Protein AF-A0A2M7H8R5-F1 (afdb_monomer_lite)

Sequence (178 aa):
MNQAKNLYQVYFAMVVFFAIVMLLEIKYGIPKACGEVEDAVGFSVLVAGLLGGFVSSLTRGIHDPTLELTAPAGVLFMQKVAHVLLGGVFSIVLYLMFAGHMVAGSLFPEFAQVPVNSFEEFLCSARPVETGDYAKALAWGFIAGYSQTLVPNFFDKLVENIEKPNVPAKKKAGKQKA

Secondary structure (DSSP, 8-state):
-HHHHHHHHHHHHHHHHHHHHHHHIIIIIHHHHTTT----HHHHHHHHHHHHHHHHHHHHHHH--HHHHHS-HHHHHHHHHHHHHHHHHHHHHHHHHHHTTSS-STTSPPB-----SSHHHHHHH--BSSHHHHHHHHHHHHHHHH-TTHHHHHHHHHHHHHHS--------------

Foldseek 3Di:
DVLVVLLVVLLVVVVVVLVVVVVCCVVPVVVQVVDPALRLLLVLLLSLQLVLLLVLLVVVCVVDVPCVVPDGSVVNSVVSVVSSNLSSVQLNVVLVCQLVVVDDDPLAFHWDDDDDDDPVRSSSRTDTDDPVSSVSSSVVSSVSSNDVVVSVVVVVVVVVVVPDPCPPPPDPDDDPDD

pLDDT: mean 79.98, std 14.77, range [43.53, 97.38]

Radius of gyration: 21.63 Å; chains: 1; bounding box: 51×71×48 Å

Structure (mmCIF, N/CA/C/O backbone):
data_AF-A0A2M7H8R5-F1
#
_entry.id   AF-A0A2M7H8R5-F1
#
loop_
_atom_site.group_PDB
_atom_site.id
_atom_site.type_symbol
_atom_site.label_atom_id
_atom_site.label_alt_id
_atom_site.label_comp_id
_atom_site.label_asym_id
_atom_site.label_entity_id
_atom_site.label_seq_id
_atom_site.pdbx_PDB_ins_code
_atom_site.Cartn_x
_atom_site.Cartn_y
_atom_site.Cartn_z
_atom_site.occupancy
_atom_site.B_iso_or_equiv
_atom_site.auth_seq_id
_atom_site.auth_comp_id
_atom_site.auth_asym_id
_atom_site.auth_atom_id
_atom_site.pdbx_PDB_model_num
ATOM 1 N N . MET A 1 1 ? 22.443 1.173 -26.355 1.00 55.31 1 MET A N 1
ATOM 2 C CA . MET A 1 1 ? 23.116 1.888 -25.242 1.00 55.31 1 MET A CA 1
ATOM 3 C C . MET A 1 1 ? 22.262 3.009 -24.632 1.00 55.31 1 MET A C 1
ATOM 5 O O . MET A 1 1 ? 22.219 3.099 -23.413 1.00 55.31 1 MET A O 1
ATOM 9 N N . ASN A 1 2 ? 21.535 3.816 -25.422 1.00 64.19 2 ASN A N 1
ATOM 10 C CA . ASN A 1 2 ? 20.701 4.911 -24.883 1.00 64.19 2 ASN A CA 1
ATOM 11 C C . ASN A 1 2 ? 19.448 4.438 -24.113 1.00 64.19 2 ASN A C 1
ATOM 13 O O . ASN A 1 2 ? 19.117 5.019 -23.088 1.00 64.19 2 ASN A O 1
ATOM 17 N N . GLN A 1 3 ? 18.798 3.349 -24.542 1.00 61.38 3 GLN A N 1
ATOM 18 C CA . GLN A 1 3 ? 17.604 2.807 -23.866 1.00 61.38 3 GLN A CA 1
ATOM 19 C C . GLN A 1 3 ? 17.904 2.312 -22.439 1.00 61.38 3 GLN A C 1
ATOM 21 O O . GLN A 1 3 ? 17.182 2.647 -21.507 1.00 61.38 3 GLN A O 1
ATOM 26 N N . ALA A 1 4 ? 19.027 1.607 -22.244 1.00 60.81 4 ALA A N 1
ATOM 27 C CA . ALA A 1 4 ? 19.449 1.133 -20.924 1.00 60.81 4 ALA A CA 1
ATOM 28 C C . ALA A 1 4 ? 19.723 2.292 -19.948 1.00 60.81 4 ALA A C 1
ATOM 30 O O . ALA A 1 4 ? 19.291 2.247 -18.802 1.00 60.81 4 ALA A O 1
ATOM 31 N N . LYS A 1 5 ? 20.381 3.369 -20.405 1.00 66.00 5 LYS A N 1
ATOM 32 C CA . LYS A 1 5 ? 20.624 4.563 -19.573 1.00 66.00 5 LYS A CA 1
ATOM 33 C C . LYS A 1 5 ? 19.321 5.225 -19.114 1.00 66.00 5 LYS A C 1
ATOM 35 O O . LYS A 1 5 ? 19.207 5.578 -17.944 1.00 66.00 5 LYS A O 1
ATOM 40 N N . ASN A 1 6 ? 18.339 5.337 -20.009 1.00 68.50 6 ASN A N 1
ATOM 41 C CA . ASN A 1 6 ? 17.033 5.914 -19.689 1.00 68.50 6 ASN A CA 1
ATOM 42 C C . ASN A 1 6 ? 16.271 5.058 -18.666 1.00 68.50 6 ASN A C 1
ATOM 44 O O . ASN A 1 6 ? 15.640 5.595 -17.761 1.00 68.50 6 ASN A O 1
ATOM 48 N N . LEU A 1 7 ? 16.384 3.730 -18.763 1.00 68.56 7 LEU A N 1
ATOM 49 C CA . LEU A 1 7 ? 15.772 2.809 -17.809 1.00 68.56 7 LEU A CA 1
ATOM 50 C C . LEU A 1 7 ? 16.365 2.951 -16.399 1.00 68.56 7 LEU A C 1
ATOM 52 O O . LEU A 1 7 ? 15.621 3.085 -15.428 1.00 68.56 7 LEU A O 1
ATOM 56 N N . TYR A 1 8 ? 17.695 2.997 -16.274 1.00 71.75 8 TYR A N 1
ATOM 57 C CA . TYR A 1 8 ? 18.345 3.223 -14.978 1.00 71.75 8 TYR A CA 1
ATOM 58 C C . TYR A 1 8 ? 17.987 4.583 -14.371 1.00 71.75 8 TYR A C 1
ATOM 60 O O . TYR A 1 8 ? 17.785 4.670 -13.162 1.00 71.75 8 TYR A O 1
ATOM 68 N N . GLN A 1 9 ? 17.864 5.633 -15.190 1.00 71.88 9 GLN A N 1
ATOM 69 C CA . GLN A 1 9 ? 17.424 6.945 -14.709 1.00 71.88 9 GLN A CA 1
ATOM 70 C C . GLN A 1 9 ? 15.997 6.919 -14.154 1.00 71.88 9 GLN A C 1
ATOM 72 O O . GLN A 1 9 ? 15.750 7.517 -13.110 1.00 71.88 9 GLN A O 1
ATOM 77 N N . VAL A 1 10 ? 15.076 6.201 -14.804 1.00 72.00 10 VAL A N 1
ATOM 78 C CA . VAL A 1 10 ? 13.704 6.017 -14.306 1.00 72.00 10 VAL A CA 1
ATOM 79 C C . VAL A 1 10 ? 13.706 5.299 -12.959 1.00 72.00 10 VAL A C 1
ATOM 81 O O . VAL A 1 10 ? 13.108 5.796 -12.007 1.00 72.00 10 VAL A O 1
ATOM 84 N N . TYR A 1 11 ? 14.407 4.165 -12.850 1.00 73.00 11 TYR A N 1
ATOM 85 C CA . TYR A 1 11 ? 14.488 3.427 -11.589 1.00 73.00 11 TYR A CA 1
ATOM 86 C C . TYR A 1 11 ? 15.102 4.272 -10.477 1.00 73.00 11 TYR A C 1
ATOM 88 O O . TYR A 1 11 ? 14.565 4.312 -9.375 1.00 73.00 11 TYR A O 1
ATOM 96 N N . PHE A 1 12 ? 16.180 4.996 -10.772 1.00 77.12 12 PHE A N 1
ATOM 97 C CA . PHE A 1 12 ? 16.806 5.897 -9.815 1.00 77.12 12 PHE A CA 1
ATOM 98 C C . PHE A 1 12 ? 15.837 6.989 -9.343 1.00 77.12 12 PHE A C 1
ATOM 100 O O . PHE A 1 12 ? 15.694 7.195 -8.141 1.00 77.12 12 PHE A O 1
ATOM 107 N N . ALA A 1 13 ? 15.112 7.637 -10.261 1.00 76.50 13 ALA A N 1
ATOM 108 C CA . ALA A 1 13 ? 14.121 8.653 -9.914 1.00 76.50 13 ALA A CA 1
ATOM 109 C C . ALA A 1 13 ? 12.979 8.085 -9.053 1.00 76.50 13 ALA A C 1
ATOM 111 O O . ALA A 1 13 ? 12.581 8.717 -8.077 1.00 76.50 13 ALA A O 1
ATOM 112 N N . MET A 1 14 ? 12.489 6.879 -9.362 1.00 73.88 14 MET A N 1
ATOM 113 C CA . MET A 1 14 ? 11.461 6.203 -8.562 1.00 73.88 14 MET A CA 1
ATOM 114 C C . MET A 1 14 ? 11.969 5.835 -7.164 1.00 73.88 14 MET A C 1
ATOM 116 O O . MET A 1 14 ? 11.269 6.077 -6.186 1.00 73.88 14 MET A O 1
ATOM 120 N N . VAL A 1 15 ? 13.189 5.298 -7.047 1.00 76.94 15 VAL A N 1
ATOM 121 C CA . VAL A 1 15 ? 13.812 4.987 -5.748 1.00 76.94 15 VAL A CA 1
ATOM 122 C C . VAL A 1 15 ? 13.959 6.251 -4.911 1.00 76.94 15 VAL A C 1
ATOM 124 O O . VAL A 1 15 ? 13.586 6.252 -3.743 1.00 76.94 15 VAL A O 1
ATOM 127 N N . VAL A 1 16 ? 14.462 7.336 -5.506 1.00 79.88 16 VAL A N 1
ATOM 128 C CA . VAL A 1 16 ? 14.606 8.626 -4.821 1.00 79.88 16 VAL A CA 1
ATOM 129 C C . VAL A 1 16 ? 13.242 9.160 -4.386 1.00 79.88 16 VAL A C 1
ATOM 131 O O . VAL A 1 16 ? 13.103 9.580 -3.242 1.00 79.88 16 VAL A O 1
ATOM 134 N N . PHE A 1 17 ? 12.220 9.090 -5.244 1.00 81.75 17 PHE A N 1
ATOM 135 C CA . PHE A 1 17 ? 10.854 9.485 -4.898 1.00 81.75 17 PHE A CA 1
ATOM 136 C C . PHE A 1 17 ? 10.319 8.696 -3.695 1.00 81.75 17 PHE A C 1
ATOM 138 O O . PHE A 1 17 ? 9.876 9.299 -2.720 1.00 81.75 17 PHE A O 1
ATOM 145 N N . PHE A 1 18 ? 10.418 7.364 -3.715 1.00 75.44 18 PHE A N 1
ATOM 146 C CA . PHE A 1 18 ? 9.956 6.526 -2.606 1.00 75.44 18 PHE A CA 1
ATOM 147 C C . PHE A 1 18 ? 10.761 6.733 -1.325 1.00 75.44 18 PHE A C 1
ATOM 149 O O . PHE A 1 18 ? 10.178 6.763 -0.245 1.00 75.44 18 PHE A O 1
ATOM 156 N N . ALA A 1 19 ? 12.076 6.931 -1.433 1.00 76.75 19 ALA A N 1
ATOM 157 C CA . ALA A 1 19 ? 12.920 7.268 -0.294 1.00 76.75 19 ALA A CA 1
ATOM 158 C C . ALA A 1 19 ? 12.515 8.617 0.316 1.00 76.75 19 ALA A C 1
ATOM 160 O O . ALA A 1 19 ? 12.415 8.723 1.533 1.00 76.75 19 ALA A O 1
ATOM 161 N N . ILE A 1 20 ? 12.217 9.630 -0.507 1.00 84.19 20 ILE A N 1
ATOM 162 C CA . ILE A 1 20 ? 11.721 10.928 -0.033 1.00 84.19 20 ILE A CA 1
ATOM 163 C C . ILE A 1 20 ? 10.370 10.760 0.662 1.00 84.19 20 ILE A C 1
ATOM 165 O O . ILE A 1 20 ? 10.222 11.233 1.782 1.00 84.19 20 ILE A O 1
ATOM 169 N N . VAL A 1 21 ? 9.406 10.067 0.049 1.00 79.06 21 VAL A N 1
ATOM 170 C CA . VAL A 1 21 ? 8.088 9.818 0.661 1.00 79.06 21 VAL A CA 1
ATOM 171 C C . VAL A 1 21 ? 8.240 9.095 2.003 1.00 79.06 21 VAL A C 1
ATOM 173 O O . VAL A 1 21 ? 7.655 9.522 2.991 1.00 79.06 21 VAL A O 1
ATOM 176 N N . MET A 1 22 ? 9.092 8.070 2.080 1.00 74.06 22 MET A N 1
ATOM 177 C CA . MET A 1 22 ? 9.366 7.345 3.324 1.00 74.06 22 MET A CA 1
ATOM 178 C C . MET A 1 22 ? 10.032 8.237 4.384 1.00 74.06 22 MET A C 1
ATOM 180 O O . MET A 1 22 ? 9.672 8.180 5.555 1.00 74.06 22 MET A O 1
ATOM 184 N N . LEU A 1 23 ? 10.978 9.097 3.994 1.00 77.12 23 LEU A N 1
ATOM 185 C CA . LEU A 1 23 ? 11.611 10.055 4.904 1.00 77.12 23 LEU A CA 1
ATOM 186 C C . LEU A 1 23 ? 10.624 11.119 5.401 1.00 77.12 23 LEU A C 1
ATOM 188 O O . LEU A 1 23 ? 10.709 11.535 6.557 1.00 77.12 23 LEU A O 1
ATOM 192 N N . LEU A 1 24 ? 9.688 11.556 4.554 1.00 77.75 24 LEU A N 1
ATOM 193 C CA . LEU A 1 24 ? 8.613 12.467 4.943 1.00 77.75 24 LEU A CA 1
ATOM 194 C C . LEU A 1 24 ? 7.665 11.795 5.941 1.00 77.75 24 LEU A C 1
ATOM 196 O O . LEU A 1 24 ? 7.365 12.401 6.965 1.00 77.75 24 LEU A O 1
ATOM 200 N N . GLU A 1 25 ? 7.286 10.539 5.716 1.00 69.94 25 GLU A N 1
ATOM 201 C CA . GLU A 1 25 ? 6.505 9.748 6.675 1.00 69.94 25 GLU A CA 1
ATOM 202 C C . GLU A 1 25 ? 7.226 9.601 8.021 1.00 69.94 25 GLU A C 1
ATOM 204 O O . GLU A 1 25 ? 6.644 9.830 9.079 1.00 69.94 25 GLU A O 1
ATOM 209 N N . ILE A 1 26 ? 8.527 9.304 8.009 1.00 70.19 26 ILE A N 1
ATOM 210 C CA . ILE A 1 26 ? 9.324 9.191 9.238 1.00 70.19 26 ILE A CA 1
ATOM 211 C C . ILE A 1 26 ? 9.391 10.532 9.980 1.00 70.19 26 ILE A C 1
ATOM 213 O O . ILE A 1 26 ? 9.284 10.568 11.203 1.00 70.19 26 ILE A O 1
ATOM 217 N N . LYS A 1 27 ? 9.571 11.643 9.258 1.00 70.94 27 LYS A N 1
ATOM 218 C CA . LYS A 1 27 ? 9.752 12.974 9.855 1.00 70.94 27 LYS A CA 1
ATOM 219 C C . LYS A 1 27 ? 8.443 13.619 10.307 1.00 70.94 27 LYS A C 1
ATOM 221 O O . LYS A 1 27 ? 8.454 14.369 11.277 1.00 70.94 27 LYS A O 1
ATOM 226 N N . TYR A 1 28 ? 7.345 13.389 9.594 1.00 68.56 28 TYR A N 1
ATOM 227 C CA . TYR A 1 28 ? 6.072 14.073 9.827 1.00 68.56 28 TYR A CA 1
ATOM 228 C C . TYR A 1 28 ? 4.972 13.151 10.359 1.00 68.56 28 TYR A C 1
ATOM 230 O O . TYR A 1 28 ? 4.078 13.656 11.031 1.00 68.56 28 TYR A O 1
ATOM 238 N N . GLY A 1 29 ? 5.039 11.842 10.105 1.00 59.91 29 GLY A N 1
ATOM 239 C CA . GLY A 1 29 ? 4.089 10.842 10.603 1.00 59.91 29 GLY A CA 1
ATOM 240 C C . GLY A 1 29 ? 4.451 10.312 11.993 1.00 59.91 29 GLY A C 1
ATOM 241 O O . GLY A 1 29 ? 3.633 10.367 12.903 1.00 59.91 29 GLY A O 1
ATOM 242 N N . ILE A 1 30 ? 5.702 9.887 12.216 1.00 54.56 30 ILE A N 1
ATOM 243 C CA . ILE A 1 30 ? 6.106 9.260 13.497 1.00 54.56 30 ILE A CA 1
ATOM 244 C C . ILE A 1 30 ? 6.035 10.222 14.702 1.00 54.56 30 ILE A C 1
ATOM 246 O O . ILE A 1 30 ? 5.528 9.817 15.747 1.00 54.56 30 ILE A O 1
ATOM 250 N N . PRO A 1 31 ? 6.469 11.497 14.615 1.00 51.03 31 PRO A N 1
ATOM 251 C CA . PRO A 1 31 ? 6.386 12.411 15.759 1.00 51.03 31 PRO A CA 1
ATOM 252 C C . PRO A 1 31 ? 4.951 12.810 16.127 1.00 51.03 31 PRO A C 1
ATOM 254 O O . PRO A 1 31 ? 4.725 13.316 17.222 1.00 51.03 31 PRO A O 1
ATOM 257 N N . LYS A 1 32 ? 3.989 12.594 15.221 1.00 50.50 32 LYS A N 1
ATOM 258 C CA . LYS A 1 32 ? 2.565 12.896 15.404 1.00 50.50 32 LYS A CA 1
ATOM 259 C C . LYS A 1 32 ? 1.804 11.758 16.107 1.00 50.50 32 LYS A C 1
ATOM 261 O O . LYS A 1 32 ? 0.943 12.048 16.939 1.00 50.50 32 LYS A O 1
ATOM 266 N N . ALA A 1 33 ? 2.224 10.510 15.888 1.00 46.69 33 ALA A N 1
ATOM 267 C CA . ALA A 1 33 ? 1.683 9.305 16.528 1.00 46.69 33 ALA A CA 1
ATOM 268 C C . ALA A 1 33 ? 1.913 9.237 18.055 1.00 46.69 33 ALA A C 1
ATOM 270 O O . ALA A 1 33 ? 1.186 8.560 18.777 1.00 46.69 33 ALA A O 1
ATOM 271 N N . CYS A 1 34 ? 2.921 9.947 18.579 1.00 48.69 34 CYS A N 1
ATOM 272 C CA . CYS A 1 34 ? 3.237 9.948 20.014 1.00 48.69 34 CYS A CA 1
ATOM 273 C C . CYS A 1 34 ? 2.538 11.052 20.831 1.00 48.69 34 CYS A C 1
ATOM 275 O O . CYS A 1 34 ? 2.816 11.150 22.025 1.00 48.69 34 CYS A O 1
ATOM 277 N N . GLY A 1 35 ? 1.680 11.891 20.231 1.00 43.53 35 GLY A N 1
ATOM 278 C CA . GLY A 1 35 ? 1.223 13.120 20.893 1.00 43.53 35 GLY A CA 1
ATOM 279 C C . GLY A 1 35 ? -0.255 13.474 20.784 1.00 43.53 35 GLY A C 1
ATOM 280 O O . GLY A 1 35 ? -0.857 13.750 21.811 1.00 43.53 35 GLY A O 1
ATOM 281 N N . GLU A 1 36 ? -0.848 13.527 19.588 1.00 44.16 36 GLU A N 1
ATOM 282 C CA . GLU A 1 36 ? -2.162 14.193 19.445 1.00 44.16 36 GLU A CA 1
ATOM 283 C C . GLU A 1 36 ? -2.883 13.921 18.113 1.00 44.16 36 GLU A C 1
ATOM 285 O O . GLU A 1 36 ? -3.868 14.585 17.802 1.00 44.16 36 GLU A O 1
ATOM 290 N N . VAL A 1 37 ? -2.401 12.988 17.287 1.00 49.47 37 VAL A N 1
ATOM 291 C CA . VAL A 1 37 ? -2.855 12.893 15.894 1.00 49.47 37 VAL A CA 1
ATOM 292 C C . VAL A 1 37 ? -3.654 11.623 15.651 1.00 49.47 37 VAL A C 1
ATOM 294 O O . VAL A 1 37 ? -3.217 10.518 15.956 1.00 49.47 37 VAL A O 1
ATOM 297 N N . GLU A 1 38 ? -4.845 11.823 15.090 1.00 53.94 38 GLU A N 1
ATOM 298 C CA . GLU A 1 38 ? -5.623 10.825 14.361 1.00 53.94 38 GLU A CA 1
ATOM 299 C C . GLU A 1 38 ? -4.744 10.269 13.232 1.00 53.94 38 GLU A C 1
ATOM 301 O O . GLU A 1 38 ? -4.670 10.824 12.134 1.00 53.94 38 GLU A O 1
ATOM 306 N N . ASP A 1 39 ? -3.964 9.232 13.535 1.00 56.22 39 ASP A N 1
ATOM 307 C CA . ASP A 1 39 ? -3.078 8.611 12.563 1.00 56.22 39 ASP A CA 1
ATOM 308 C C . ASP A 1 39 ? -3.916 8.031 11.423 1.00 56.22 39 ASP A C 1
ATOM 310 O O . ASP A 1 39 ? -4.672 7.074 11.603 1.00 56.22 39 ASP A O 1
ATOM 314 N N . ALA A 1 40 ? -3.742 8.574 10.218 1.00 69.12 40 ALA A N 1
ATOM 315 C CA . ALA A 1 40 ? -4.290 7.990 9.005 1.00 69.12 40 ALA A CA 1
ATOM 316 C C . ALA A 1 40 ? -3.495 6.720 8.660 1.00 69.12 40 ALA A C 1
ATOM 318 O O . ALA A 1 40 ? -2.697 6.706 7.724 1.00 69.12 40 ALA A O 1
ATOM 319 N N . VAL A 1 41 ? -3.707 5.634 9.412 1.00 84.06 41 VAL A N 1
ATOM 320 C CA . VAL A 1 41 ? -3.092 4.311 9.186 1.00 84.06 41 VAL A CA 1
ATOM 321 C C . VAL A 1 41 ? -3.269 3.869 7.735 1.00 84.06 41 VAL A C 1
ATOM 323 O O . VAL A 1 41 ? -2.360 3.290 7.140 1.00 84.06 41 VAL A O 1
ATOM 326 N N . GLY A 1 42 ? -4.405 4.223 7.128 1.00 85.69 42 GLY A N 1
ATOM 327 C CA . GLY A 1 42 ? -4.658 4.025 5.704 1.00 85.69 42 GLY A CA 1
ATOM 328 C C . GLY A 1 42 ? -3.579 4.627 4.793 1.00 85.69 42 GLY A C 1
ATOM 329 O O . GLY A 1 42 ? -3.214 3.999 3.803 1.00 85.69 42 GLY A O 1
ATOM 330 N N . PHE A 1 43 ? -3.002 5.786 5.131 1.00 85.69 43 PHE A N 1
ATOM 331 C CA . PHE A 1 43 ? -1.905 6.383 4.364 1.00 85.69 43 PHE A CA 1
ATOM 332 C C . PHE A 1 43 ? -0.618 5.562 4.471 1.00 85.69 43 PHE A C 1
ATOM 334 O O . PHE A 1 43 ? 0.008 5.252 3.458 1.00 85.69 43 PHE A O 1
ATOM 341 N N . SER A 1 44 ? -0.244 5.126 5.672 1.00 87.12 44 SER A N 1
ATOM 342 C CA . SER A 1 44 ? 0.938 4.276 5.839 1.00 87.12 44 SER A CA 1
ATOM 343 C C . SER A 1 44 ? 0.762 2.921 5.134 1.00 87.12 44 SER A C 1
ATOM 345 O O . SER A 1 44 ? 1.698 2.412 4.516 1.00 87.12 44 SER A O 1
ATOM 347 N N . VAL A 1 45 ? -0.455 2.364 5.135 1.00 93.06 45 VAL A N 1
ATOM 348 C CA . VAL A 1 45 ? -0.801 1.148 4.379 1.00 93.06 45 VAL A CA 1
ATOM 349 C C . VAL A 1 45 ? -0.776 1.385 2.862 1.00 93.06 45 VAL A C 1
ATOM 351 O O . VAL A 1 45 ? -0.313 0.520 2.109 1.00 93.06 45 VAL A O 1
ATOM 354 N N . LEU A 1 46 ? -1.200 2.561 2.387 1.00 91.94 46 LEU A N 1
ATOM 355 C CA . LEU A 1 46 ? -1.045 2.975 0.989 1.00 91.94 46 LEU A CA 1
ATOM 356 C C . LEU A 1 46 ? 0.432 2.988 0.590 1.00 91.94 46 LEU A C 1
ATOM 358 O O . LEU A 1 46 ? 0.804 2.353 -0.397 1.00 91.94 46 LEU A O 1
ATOM 362 N N . VAL A 1 47 ? 1.282 3.660 1.370 1.00 90.56 47 VAL A N 1
ATOM 363 C CA . VAL A 1 47 ? 2.728 3.739 1.114 1.00 90.56 47 VAL A CA 1
ATOM 364 C C . VAL A 1 47 ? 3.363 2.347 1.118 1.00 90.56 47 VAL A C 1
ATOM 366 O O . VAL A 1 47 ? 4.134 2.028 0.210 1.00 90.56 47 VAL A O 1
ATOM 369 N N . ALA A 1 48 ? 2.993 1.485 2.072 1.00 94.38 48 ALA A N 1
ATOM 370 C CA . ALA A 1 48 ? 3.446 0.096 2.109 1.00 94.38 48 ALA A CA 1
ATOM 371 C C . ALA A 1 48 ? 3.054 -0.672 0.832 1.00 94.38 48 ALA A C 1
ATOM 373 O O . ALA A 1 48 ? 3.882 -1.387 0.265 1.00 94.38 48 ALA A O 1
ATOM 374 N N . GLY A 1 49 ? 1.831 -0.482 0.328 1.00 96.50 49 GLY A N 1
ATOM 375 C CA . GLY A 1 49 ? 1.363 -1.082 -0.927 1.00 96.50 49 GLY A CA 1
ATOM 376 C C . GLY A 1 49 ? 2.075 -0.565 -2.171 1.00 96.50 49 GLY A C 1
ATOM 377 O O . GLY A 1 49 ? 2.477 -1.358 -3.024 1.00 96.50 49 GLY A O 1
ATOM 378 N N . LEU A 1 50 ? 2.307 0.747 -2.266 1.00 94.25 50 LEU A N 1
ATOM 379 C CA . LEU A 1 50 ? 3.101 1.331 -3.351 1.00 94.25 50 LEU A CA 1
ATOM 380 C C . LEU A 1 50 ? 4.525 0.749 -3.360 1.00 94.25 50 LEU A C 1
ATOM 382 O O . LEU A 1 50 ? 5.040 0.389 -4.422 1.00 94.25 50 LEU A O 1
ATOM 386 N N . LEU A 1 51 ? 5.133 0.586 -2.179 1.00 94.00 51 LEU A N 1
ATOM 387 C CA . LEU A 1 51 ? 6.444 -0.045 -2.028 1.00 94.00 51 LEU A CA 1
ATOM 388 C C . LEU A 1 51 ? 6.416 -1.522 -2.448 1.00 94.00 51 LEU A C 1
ATOM 390 O O . LEU A 1 51 ? 7.307 -1.966 -3.170 1.00 94.00 51 LEU A O 1
ATOM 394 N N . GLY A 1 52 ? 5.384 -2.274 -2.065 1.00 95.56 52 GLY A N 1
ATOM 395 C CA . GLY A 1 52 ? 5.190 -3.655 -2.512 1.00 95.56 52 GLY A CA 1
ATOM 396 C C . GLY A 1 52 ? 5.094 -3.767 -4.034 1.00 95.56 52 GLY A C 1
ATOM 397 O O . GLY A 1 52 ? 5.788 -4.585 -4.643 1.00 95.56 52 GLY A O 1
ATOM 398 N N . GLY A 1 53 ? 4.302 -2.894 -4.665 1.00 94.19 53 GLY A N 1
ATOM 399 C CA . GLY A 1 53 ? 4.173 -2.823 -6.123 1.00 94.19 53 GLY A CA 1
ATOM 400 C C . GLY A 1 53 ? 5.489 -2.461 -6.811 1.00 94.19 53 GLY A C 1
ATOM 401 O O . GLY A 1 53 ? 5.835 -3.037 -7.845 1.00 94.19 53 GLY A O 1
ATOM 402 N N . PHE A 1 54 ? 6.273 -1.567 -6.205 1.00 92.00 54 PHE A N 1
ATOM 403 C CA . PHE A 1 54 ? 7.609 -1.219 -6.679 1.00 92.00 54 PHE A CA 1
ATOM 404 C C . PHE A 1 54 ? 8.576 -2.407 -6.605 1.00 92.00 54 PHE A C 1
ATOM 406 O O . PHE A 1 54 ? 9.224 -2.729 -7.602 1.00 92.00 54 PHE A O 1
ATOM 413 N N . VAL A 1 55 ? 8.624 -3.114 -5.474 1.00 92.69 55 VAL A N 1
ATOM 414 C CA . VAL A 1 55 ? 9.472 -4.304 -5.313 1.00 92.69 55 VAL A CA 1
ATOM 415 C C . VAL A 1 55 ? 9.058 -5.409 -6.290 1.00 92.69 55 VAL A C 1
ATOM 417 O O . VAL A 1 55 ? 9.920 -5.989 -6.940 1.00 92.69 55 VAL A O 1
ATOM 420 N N . SER A 1 56 ? 7.758 -5.656 -6.473 1.00 92.12 56 SER A N 1
ATOM 421 C CA . SER A 1 56 ? 7.242 -6.629 -7.454 1.00 92.12 56 SER A CA 1
ATOM 422 C C . SER A 1 56 ? 7.654 -6.284 -8.887 1.00 92.12 56 SER A C 1
ATOM 424 O O . SER A 1 56 ? 8.053 -7.136 -9.678 1.00 92.12 56 SER A O 1
ATOM 426 N N . SER A 1 57 ? 7.605 -4.998 -9.220 1.00 89.25 57 SER A N 1
ATOM 427 C CA . SER A 1 57 ? 8.006 -4.472 -10.520 1.00 89.25 57 SER A CA 1
ATOM 428 C C . SER A 1 57 ? 9.512 -4.630 -10.788 1.00 89.25 57 SER A C 1
ATOM 430 O O . SER A 1 57 ? 9.902 -4.978 -11.909 1.00 89.25 57 SER A O 1
ATOM 432 N N . LEU A 1 58 ? 10.350 -4.436 -9.761 1.00 86.50 58 LEU A N 1
ATOM 433 C CA . LEU A 1 58 ? 11.793 -4.688 -9.816 1.00 86.50 58 LEU A CA 1
ATOM 434 C C . LEU A 1 58 ? 12.107 -6.177 -9.977 1.00 86.50 58 LEU A C 1
ATOM 436 O O . LEU A 1 58 ? 12.877 -6.551 -10.861 1.00 86.50 58 LEU A O 1
ATOM 440 N N . THR A 1 59 ? 11.513 -7.039 -9.147 1.00 87.38 59 THR A N 1
ATOM 441 C CA . THR A 1 59 ? 11.809 -8.477 -9.177 1.00 87.38 59 THR A CA 1
ATOM 442 C C . THR A 1 59 ? 11.385 -9.107 -10.498 1.00 87.38 59 THR A C 1
ATOM 444 O O . THR A 1 59 ? 12.136 -9.920 -11.034 1.00 87.38 59 THR A O 1
ATOM 447 N N . ARG A 1 60 ? 10.250 -8.694 -11.079 1.00 82.31 60 ARG A N 1
ATOM 448 C CA . ARG A 1 60 ? 9.822 -9.133 -12.420 1.00 82.31 60 ARG A CA 1
ATOM 449 C C . ARG A 1 60 ? 10.820 -8.740 -13.508 1.00 82.31 60 ARG A C 1
ATOM 451 O O . ARG A 1 60 ? 11.143 -9.577 -14.341 1.00 82.31 60 ARG A O 1
ATOM 458 N N . GLY A 1 61 ? 11.344 -7.513 -13.463 1.00 77.31 61 GLY A N 1
ATOM 459 C CA . GLY A 1 61 ? 12.352 -7.046 -14.423 1.00 77.31 61 GLY A CA 1
ATOM 460 C C . GLY A 1 61 ? 13.666 -7.827 -14.357 1.00 77.31 61 GLY A C 1
ATOM 461 O O . GLY A 1 61 ? 14.287 -8.091 -15.381 1.00 77.31 61 GLY A O 1
ATOM 462 N N . ILE A 1 62 ? 14.058 -8.263 -13.155 1.00 77.56 62 ILE A N 1
ATOM 463 C CA . ILE A 1 62 ? 15.245 -9.106 -12.954 1.00 77.56 62 ILE A CA 1
ATOM 464 C C . ILE A 1 62 ? 15.026 -10.527 -13.500 1.00 77.56 62 ILE A C 1
ATOM 466 O O . ILE A 1 62 ? 15.948 -11.102 -14.075 1.00 77.56 62 ILE A O 1
ATOM 470 N N . HIS A 1 63 ? 13.834 -11.106 -13.311 1.00 78.38 63 HIS A N 1
ATOM 471 C CA . HIS A 1 63 ? 13.553 -12.492 -13.709 1.00 78.38 63 HIS A CA 1
ATOM 472 C C . HIS A 1 63 ? 13.259 -12.649 -15.205 1.00 78.38 63 HIS A C 1
ATOM 474 O O . HIS A 1 63 ? 13.618 -13.677 -15.775 1.00 78.38 63 HIS A O 1
ATOM 480 N N . ASP A 1 64 ? 12.635 -11.656 -15.841 1.00 74.69 64 ASP A N 1
ATOM 481 C CA . ASP A 1 64 ? 12.372 -11.660 -17.282 1.00 74.69 64 ASP A CA 1
ATOM 482 C C . ASP A 1 64 ? 12.813 -10.338 -17.939 1.00 74.69 64 ASP A C 1
ATOM 484 O O . ASP A 1 64 ? 12.008 -9.426 -18.153 1.00 74.69 64 ASP A O 1
ATOM 488 N N . PRO A 1 65 ? 14.108 -10.217 -18.286 1.00 71.50 65 PRO A N 1
ATOM 489 C CA . PRO A 1 65 ? 14.650 -9.004 -18.889 1.00 71.50 65 PRO A CA 1
ATOM 490 C C . PRO A 1 65 ? 14.292 -8.859 -20.378 1.00 71.50 65 PRO A C 1
ATOM 492 O O . PRO A 1 65 ? 14.584 -7.826 -20.985 1.00 71.50 65 PRO A O 1
ATOM 495 N N . THR A 1 66 ? 13.692 -9.879 -21.006 1.00 69.44 66 THR A N 1
ATOM 496 C CA . THR A 1 66 ? 13.499 -9.919 -22.467 1.00 69.44 66 THR A CA 1
ATOM 497 C C . THR A 1 66 ? 12.488 -8.876 -22.948 1.00 69.44 66 THR A C 1
ATOM 499 O O . THR A 1 66 ? 12.700 -8.211 -23.969 1.00 69.44 66 THR A O 1
ATOM 502 N N . LEU A 1 67 ? 11.430 -8.660 -22.162 1.00 65.06 67 LEU A N 1
ATOM 503 C CA . LEU A 1 67 ? 10.429 -7.625 -22.406 1.00 65.06 67 LEU A CA 1
ATOM 504 C C . LEU A 1 67 ? 11.005 -6.215 -22.181 1.00 65.06 67 LEU A C 1
ATOM 506 O O . LEU A 1 67 ? 10.670 -5.275 -22.901 1.00 65.06 67 LEU A O 1
ATOM 510 N N . GLU A 1 68 ? 11.913 -6.068 -21.210 1.00 67.44 68 GLU A N 1
ATOM 511 C CA . GLU A 1 68 ? 12.525 -4.777 -20.871 1.00 67.44 68 GLU A CA 1
ATOM 512 C C . GLU A 1 68 ? 13.518 -4.292 -21.933 1.00 67.44 68 GLU A C 1
ATOM 514 O O . GLU A 1 68 ? 13.703 -3.087 -22.105 1.00 67.44 68 GLU A O 1
ATOM 519 N N . LEU A 1 69 ? 14.141 -5.216 -22.672 1.00 67.19 69 LEU A N 1
ATOM 520 C CA . LEU A 1 69 ? 15.099 -4.887 -23.729 1.00 67.19 69 LEU A CA 1
ATOM 521 C C . LEU A 1 69 ? 14.445 -4.477 -25.054 1.00 67.19 69 LEU A C 1
ATOM 523 O O . LEU A 1 69 ? 15.097 -3.833 -25.878 1.00 67.19 69 LEU A O 1
ATOM 527 N N . THR A 1 70 ? 13.192 -4.876 -25.279 1.00 73.00 70 THR A N 1
ATOM 528 C CA . THR A 1 70 ? 12.503 -4.729 -26.571 1.00 73.00 70 THR A CA 1
ATOM 529 C C . THR A 1 70 ? 11.449 -3.623 -26.570 1.00 73.00 70 THR A C 1
ATOM 531 O O . THR A 1 70 ? 11.184 -3.034 -27.620 1.00 73.00 70 THR A O 1
ATOM 534 N N . ALA A 1 71 ? 10.877 -3.292 -25.410 1.00 76.12 71 ALA A N 1
ATOM 535 C CA . ALA A 1 71 ? 9.874 -2.241 -25.292 1.00 76.12 71 ALA A CA 1
ATOM 536 C C . ALA A 1 71 ? 10.484 -0.822 -25.379 1.00 76.12 71 ALA A C 1
ATOM 538 O O . ALA A 1 71 ? 11.559 -0.565 -24.831 1.00 76.12 71 ALA A O 1
ATOM 539 N N . PRO A 1 72 ? 9.791 0.154 -26.001 1.00 80.56 72 PRO A N 1
ATOM 540 C CA . PRO A 1 72 ? 10.185 1.559 -25.927 1.00 80.56 72 PRO A CA 1
ATOM 541 C C . PRO A 1 72 ? 10.192 2.068 -24.477 1.00 80.56 72 PRO A C 1
ATOM 543 O O . PRO A 1 72 ? 9.258 1.790 -23.722 1.00 80.56 72 PRO A O 1
ATOM 546 N N . ALA A 1 73 ? 11.177 2.898 -24.109 1.00 75.31 73 ALA A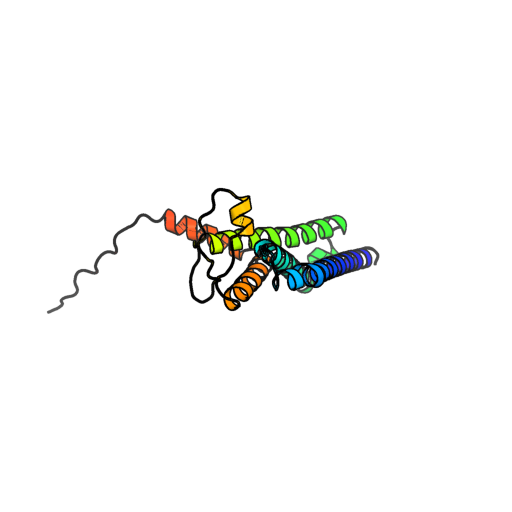 N 1
ATOM 547 C CA . ALA A 1 73 ? 11.322 3.425 -22.744 1.00 75.31 73 ALA A CA 1
ATOM 548 C C . ALA A 1 73 ? 10.039 4.050 -22.156 1.00 75.31 73 ALA A C 1
ATOM 550 O O . ALA A 1 73 ? 9.759 3.865 -20.975 1.00 75.31 73 ALA A O 1
ATOM 551 N N . GLY A 1 74 ? 9.238 4.757 -22.963 1.00 76.00 74 GLY A N 1
ATOM 552 C CA . GLY A 1 74 ? 7.979 5.359 -22.503 1.00 76.00 74 GLY A CA 1
ATOM 553 C C . GLY A 1 74 ? 6.901 4.333 -22.132 1.00 76.00 74 GLY A C 1
ATOM 554 O O . GLY A 1 74 ? 6.182 4.525 -21.154 1.00 76.00 74 GLY A O 1
ATOM 555 N N . VAL A 1 75 ? 6.819 3.219 -22.865 1.00 81.12 75 VAL A N 1
ATOM 556 C CA . VAL A 1 75 ? 5.877 2.124 -22.572 1.00 81.12 75 VAL A CA 1
ATOM 557 C C . VAL A 1 75 ? 6.293 1.412 -21.291 1.00 81.12 75 VAL A C 1
ATOM 559 O O . VAL A 1 75 ? 5.465 1.191 -20.409 1.00 81.12 75 VAL A O 1
ATOM 562 N N . LEU A 1 76 ? 7.592 1.130 -21.155 1.00 78.38 76 LEU A N 1
ATOM 563 C CA . LEU A 1 76 ? 8.146 0.513 -19.957 1.00 78.38 76 LEU A CA 1
ATOM 564 C C . LEU A 1 76 ? 7.916 1.405 -18.729 1.00 78.38 76 LEU A C 1
ATOM 566 O O . LEU A 1 76 ? 7.434 0.923 -17.711 1.00 78.38 76 LEU A O 1
ATOM 570 N N . PHE A 1 77 ? 8.150 2.716 -18.840 1.00 80.88 77 PHE A N 1
ATOM 571 C CA . PHE A 1 77 ? 7.851 3.676 -17.774 1.00 80.88 77 PHE A CA 1
ATOM 572 C C . PH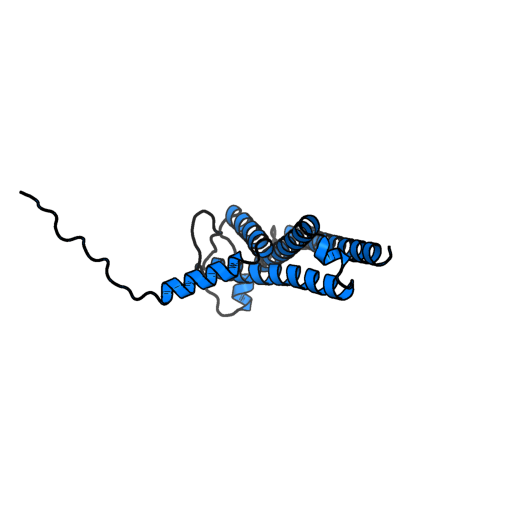E A 1 77 ? 6.386 3.599 -17.321 1.00 80.88 77 PHE A C 1
ATOM 574 O O . PHE A 1 77 ? 6.118 3.396 -16.136 1.00 80.88 77 PHE A O 1
ATOM 581 N N . MET A 1 78 ? 5.440 3.694 -18.260 1.00 80.56 78 MET A N 1
ATOM 582 C CA . MET A 1 78 ? 4.009 3.655 -17.940 1.00 80.56 78 MET A CA 1
ATOM 583 C C . MET A 1 78 ? 3.596 2.328 -17.302 1.00 80.56 78 MET A C 1
ATOM 585 O O . MET A 1 78 ? 2.846 2.324 -16.328 1.00 80.56 78 MET A O 1
ATOM 589 N N . GLN A 1 79 ? 4.127 1.202 -17.783 1.00 84.50 79 GLN A N 1
ATOM 590 C CA . GLN A 1 79 ? 3.857 -0.114 -17.203 1.00 84.50 79 GLN A CA 1
ATOM 591 C C . GLN A 1 79 ? 4.355 -0.223 -15.754 1.00 84.50 79 GLN A C 1
ATOM 593 O O . GLN A 1 79 ? 3.672 -0.807 -14.907 1.00 84.50 79 GLN A O 1
ATOM 598 N N . LYS A 1 80 ? 5.536 0.334 -15.459 1.00 86.06 80 LYS A N 1
ATOM 599 C CA . LYS A 1 80 ? 6.138 0.319 -14.118 1.00 86.06 80 LYS A CA 1
ATOM 600 C C . LYS A 1 80 ? 5.364 1.219 -13.158 1.00 86.06 80 LYS A C 1
ATOM 602 O O . LYS A 1 80 ? 5.051 0.787 -12.051 1.00 86.06 80 LYS A O 1
ATOM 607 N N . VAL A 1 81 ? 4.987 2.421 -13.597 1.00 87.12 81 VAL A N 1
ATOM 608 C CA . VAL A 1 81 ? 4.119 3.324 -12.825 1.00 87.12 81 VAL A CA 1
ATOM 609 C C . VAL A 1 81 ? 2.767 2.665 -12.551 1.00 87.12 81 VAL A C 1
ATOM 611 O O . VAL A 1 81 ? 2.327 2.641 -11.405 1.00 87.12 81 VAL A O 1
ATOM 614 N N . ALA A 1 82 ? 2.144 2.048 -13.558 1.00 88.25 82 ALA A N 1
ATOM 615 C CA . ALA A 1 82 ? 0.877 1.342 -13.388 1.00 88.25 82 ALA A CA 1
ATOM 616 C C . ALA A 1 82 ? 0.975 0.200 -12.362 1.00 88.25 82 ALA A C 1
ATOM 618 O O . ALA A 1 82 ? 0.089 0.064 -11.523 1.00 88.25 82 ALA A O 1
ATOM 619 N N . HIS A 1 83 ? 2.064 -0.582 -12.367 1.00 90.00 83 HIS A N 1
ATOM 620 C CA . HIS A 1 83 ? 2.279 -1.642 -11.372 1.00 90.00 83 HIS A CA 1
ATOM 621 C C . HIS A 1 83 ? 2.331 -1.111 -9.941 1.00 90.00 83 HIS A C 1
ATOM 623 O O . HIS A 1 83 ? 1.743 -1.703 -9.035 1.00 90.00 83 HIS A O 1
ATOM 629 N N . VAL A 1 84 ? 3.045 -0.006 -9.751 1.00 91.94 84 VAL A N 1
ATOM 630 C CA . VAL A 1 84 ? 3.203 0.646 -8.453 1.00 91.94 84 VAL A CA 1
ATOM 631 C C . VAL A 1 84 ? 1.867 1.195 -7.964 1.00 91.94 84 VAL A C 1
ATOM 633 O O . VAL A 1 84 ? 1.466 0.897 -6.843 1.00 91.94 84 VAL A O 1
ATOM 636 N N . LEU A 1 85 ? 1.145 1.925 -8.819 1.00 91.81 85 LEU A N 1
ATOM 637 C CA . LEU A 1 85 ? -0.163 2.488 -8.481 1.00 91.81 85 LEU A CA 1
ATOM 638 C C . LEU A 1 85 ? -1.191 1.399 -8.159 1.00 91.81 85 LEU A C 1
ATOM 640 O O . LEU A 1 85 ? -1.899 1.519 -7.163 1.00 91.81 85 LEU A O 1
ATOM 644 N N . LEU A 1 86 ? -1.228 0.312 -8.939 1.00 94.44 86 LEU A N 1
ATOM 645 C CA . LEU A 1 86 ? -2.078 -0.844 -8.637 1.00 94.44 86 LEU A CA 1
ATOM 646 C C . LEU A 1 86 ? -1.773 -1.427 -7.258 1.00 94.44 86 LEU A C 1
ATOM 648 O O . LEU A 1 86 ? -2.695 -1.810 -6.545 1.00 94.44 86 LEU A O 1
ATO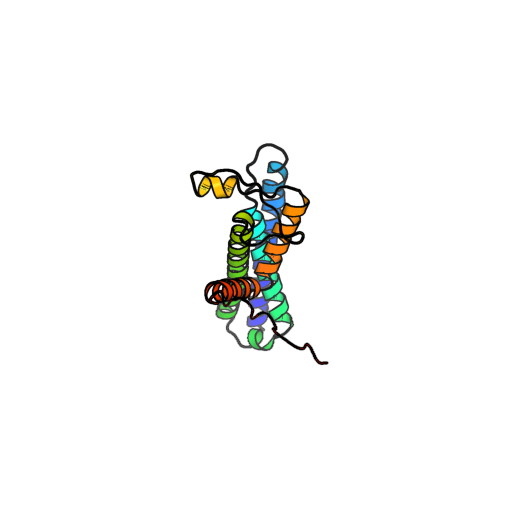M 652 N N . GLY A 1 87 ? -0.500 -1.455 -6.857 1.00 95.69 87 GLY A N 1
ATOM 653 C CA . GLY A 1 87 ? -0.130 -1.957 -5.542 1.00 95.69 87 GLY A CA 1
ATOM 654 C C . GLY A 1 87 ? -0.683 -1.114 -4.390 1.00 95.69 87 GLY A C 1
ATOM 655 O O . GLY A 1 87 ? -1.165 -1.669 -3.404 1.00 95.69 87 GLY A O 1
ATOM 656 N N . GLY A 1 88 ? -0.694 0.212 -4.543 1.00 94.44 88 GLY A N 1
ATOM 657 C CA . GLY A 1 88 ? -1.338 1.116 -3.585 1.00 94.44 88 GLY A CA 1
ATOM 658 C C . GLY A 1 88 ? -2.865 0.991 -3.570 1.00 94.44 88 GLY A C 1
ATOM 659 O O . GLY A 1 88 ? -3.481 0.995 -2.508 1.00 94.44 88 GLY A O 1
ATOM 660 N N . VAL A 1 89 ? -3.493 0.819 -4.738 1.00 95.56 89 VAL A N 1
ATOM 661 C CA . VAL A 1 89 ? -4.944 0.579 -4.820 1.00 95.56 89 VAL A CA 1
ATOM 662 C C . VAL A 1 89 ? -5.317 -0.707 -4.080 1.00 95.56 89 VAL A C 1
ATOM 664 O O . VAL A 1 89 ? -6.232 -0.704 -3.259 1.00 95.56 89 VAL A O 1
ATOM 667 N N . PHE A 1 90 ? -4.590 -1.800 -4.320 1.00 96.81 90 PHE A N 1
ATOM 668 C CA . PHE A 1 90 ? -4.855 -3.076 -3.660 1.00 96.81 90 PHE A CA 1
ATOM 669 C C . PHE A 1 90 ? -4.625 -3.033 -2.151 1.00 96.81 90 PHE A C 1
ATOM 671 O O . PHE A 1 90 ? -5.399 -3.651 -1.420 1.00 96.81 90 PHE A O 1
ATOM 678 N N . SER A 1 91 ? -3.629 -2.291 -1.659 1.00 96.44 91 SER A N 1
ATOM 679 C CA . SER A 1 91 ? -3.431 -2.155 -0.214 1.00 96.44 91 SER A CA 1
ATOM 680 C C . SER A 1 91 ? -4.559 -1.379 0.463 1.00 96.44 91 SER A C 1
ATOM 682 O O . SER A 1 91 ? -5.006 -1.799 1.527 1.00 96.44 91 SER A O 1
ATOM 684 N N . ILE A 1 92 ? -5.079 -0.315 -0.161 1.00 93.81 92 ILE A N 1
ATOM 685 C CA . ILE A 1 92 ? -6.243 0.418 0.358 1.00 93.81 92 ILE A CA 1
ATOM 686 C C . ILE A 1 92 ? -7.496 -0.453 0.353 1.00 93.81 92 ILE A C 1
ATOM 688 O O . ILE A 1 92 ? -8.217 -0.491 1.345 1.00 93.81 92 ILE A O 1
ATOM 692 N N . VAL A 1 93 ? -7.754 -1.191 -0.726 1.00 94.88 93 VAL A N 1
ATOM 693 C CA . VAL A 1 93 ? -8.907 -2.100 -0.768 1.00 94.88 93 VAL A CA 1
ATOM 694 C C . VAL A 1 93 ? -8.808 -3.148 0.343 1.00 94.88 93 VAL A C 1
ATOM 696 O O . VAL A 1 93 ? -9.773 -3.357 1.073 1.00 94.88 93 VAL A O 1
AT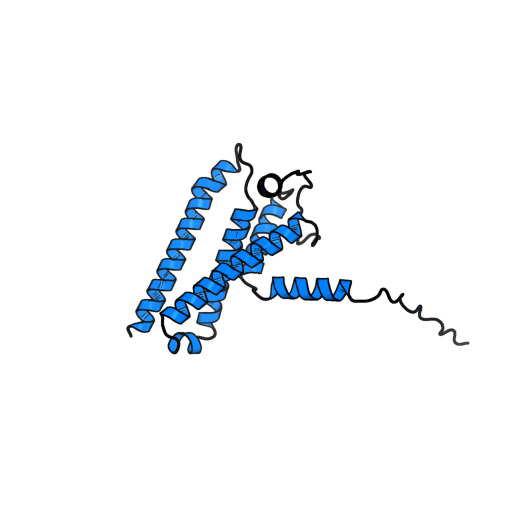OM 699 N N . LEU A 1 94 ? -7.632 -3.753 0.529 1.00 95.19 94 LEU A N 1
ATOM 700 C CA . LEU A 1 94 ? -7.418 -4.733 1.590 1.00 95.19 94 LEU A CA 1
ATOM 701 C C . LEU A 1 94 ? -7.544 -4.112 2.994 1.00 95.19 94 LEU A C 1
ATOM 703 O O . LEU A 1 94 ? -8.126 -4.724 3.885 1.00 95.19 94 LEU A O 1
ATOM 707 N N . TYR A 1 95 ? -7.063 -2.883 3.184 1.00 93.06 95 TYR A N 1
ATOM 708 C CA . TYR A 1 95 ? -7.245 -2.119 4.420 1.00 93.06 95 TYR A CA 1
ATOM 709 C C . TYR A 1 95 ? -8.723 -1.931 4.768 1.00 93.06 95 TYR A C 1
ATOM 711 O O . TYR A 1 95 ? -9.127 -2.199 5.898 1.00 93.06 95 TYR A O 1
ATOM 719 N N . LEU A 1 96 ? -9.543 -1.536 3.789 1.00 92.06 96 LEU A N 1
ATOM 720 C CA . LEU A 1 96 ? -10.986 -1.378 3.976 1.00 92.06 96 LEU A CA 1
ATOM 721 C C . LEU A 1 96 ? -11.658 -2.705 4.351 1.00 92.06 96 LEU A C 1
ATOM 723 O O . LEU A 1 96 ? -12.561 -2.716 5.183 1.00 92.06 96 LEU A O 1
ATOM 727 N N . MET A 1 97 ? -11.192 -3.827 3.796 1.00 92.88 97 MET A N 1
ATOM 728 C CA . MET A 1 97 ? -11.691 -5.156 4.165 1.00 92.88 97 MET A CA 1
ATOM 729 C C . MET A 1 97 ? -11.376 -5.513 5.625 1.00 92.88 97 MET A C 1
ATOM 731 O O . MET A 1 97 ? -12.221 -6.113 6.290 1.00 92.88 97 MET A O 1
ATOM 735 N N . PHE A 1 98 ? -10.197 -5.141 6.136 1.00 93.38 98 PHE A N 1
ATOM 736 C CA . PHE A 1 98 ? -9.852 -5.342 7.548 1.00 93.38 98 PHE A CA 1
ATOM 737 C C . PHE A 1 98 ? -10.645 -4.415 8.469 1.00 93.38 98 PHE A C 1
ATOM 739 O O . PHE A 1 98 ? -11.263 -4.885 9.421 1.00 93.38 98 PHE A O 1
ATOM 746 N N . ALA A 1 99 ? -10.700 -3.118 8.157 1.00 90.81 99 ALA A N 1
ATOM 747 C CA . ALA A 1 99 ? -11.458 -2.143 8.940 1.00 90.81 99 ALA A CA 1
ATOM 748 C C . ALA A 1 99 ? -12.958 -2.495 8.997 1.00 90.81 99 ALA A C 1
ATOM 750 O O . ALA A 1 99 ? -13.584 -2.422 10.054 1.00 90.81 99 ALA A O 1
ATOM 751 N N . GLY A 1 100 ? -13.519 -2.969 7.880 1.00 90.38 100 GLY A N 1
ATOM 752 C CA . GLY A 1 100 ? -14.892 -3.466 7.787 1.00 90.38 100 GLY A CA 1
ATOM 753 C C . GLY A 1 100 ? -15.112 -4.874 8.351 1.00 90.38 100 GLY A C 1
ATOM 754 O O . GLY A 1 100 ? -16.213 -5.399 8.214 1.00 90.38 100 GLY A O 1
ATOM 755 N N . HIS A 1 101 ? -14.093 -5.504 8.948 1.00 90.12 101 HIS A N 1
ATOM 756 C CA . HIS A 1 101 ? -14.166 -6.848 9.538 1.00 90.12 101 HIS A CA 1
ATOM 757 C C . HIS A 1 101 ? -14.626 -7.947 8.560 1.00 90.12 101 HIS A C 1
ATOM 759 O O . HIS A 1 101 ? -15.123 -8.996 8.967 1.00 90.12 101 HIS A O 1
ATOM 765 N N . MET A 1 102 ? -14.425 -7.743 7.254 1.00 89.69 102 MET A N 1
ATOM 766 C CA . MET A 1 102 ? -14.722 -8.749 6.228 1.00 89.69 102 MET A CA 1
ATOM 767 C C . MET A 1 102 ? -13.720 -9.909 6.263 1.00 89.69 102 MET A C 1
ATOM 769 O O . MET A 1 102 ? -14.032 -11.021 5.839 1.00 89.69 102 MET A O 1
ATOM 773 N N . VAL A 1 103 ? -12.505 -9.642 6.749 1.00 89.00 103 VAL A N 1
ATOM 774 C CA . VAL A 1 103 ? -11.431 -10.623 6.923 1.00 89.00 103 VAL A CA 1
ATOM 775 C C . VAL A 1 103 ? -10.898 -10.498 8.345 1.00 89.00 103 VAL A C 1
ATOM 777 O O . VAL A 1 103 ? -10.446 -9.427 8.738 1.00 89.00 103 VAL A O 1
ATOM 780 N N . ALA A 1 104 ? -10.944 -11.593 9.106 1.00 88.38 104 ALA A N 1
ATOM 781 C CA . ALA A 1 104 ? -10.551 -11.633 10.513 1.00 88.38 104 ALA A CA 1
ATOM 782 C C . ALA A 1 104 ? -9.795 -12.927 10.855 1.00 88.38 104 ALA A C 1
ATOM 784 O O . ALA A 1 104 ? -9.917 -13.943 10.166 1.00 88.38 104 ALA A O 1
ATOM 785 N N . GLY A 1 105 ? -8.990 -12.885 11.919 1.00 89.56 105 GLY A N 1
ATOM 786 C CA . GLY A 1 105 ? -8.164 -14.000 12.390 1.00 89.56 105 GLY A CA 1
ATOM 787 C C . GLY A 1 105 ? -6.827 -13.524 12.957 1.00 89.56 105 GLY A C 1
ATOM 788 O O . GLY A 1 105 ? -6.442 -12.377 12.767 1.00 89.56 105 GLY A O 1
ATOM 789 N N . SER A 1 106 ? -6.080 -14.411 13.618 1.00 91.88 106 SER A N 1
ATOM 790 C CA . SER A 1 106 ? -4.848 -14.043 14.343 1.00 91.88 106 SER A CA 1
ATOM 791 C C . SER A 1 106 ? -3.735 -13.446 13.468 1.00 91.88 106 SER A C 1
ATOM 793 O O . SER A 1 106 ? -2.915 -12.668 13.955 1.00 91.88 106 SER A O 1
ATOM 795 N N . LEU A 1 107 ? -3.709 -13.793 12.176 1.00 93.69 107 LEU A N 1
ATOM 796 C CA . LEU A 1 107 ? -2.752 -13.272 11.192 1.00 93.69 107 LEU A CA 1
ATOM 797 C C . LEU A 1 107 ? -3.182 -11.941 10.559 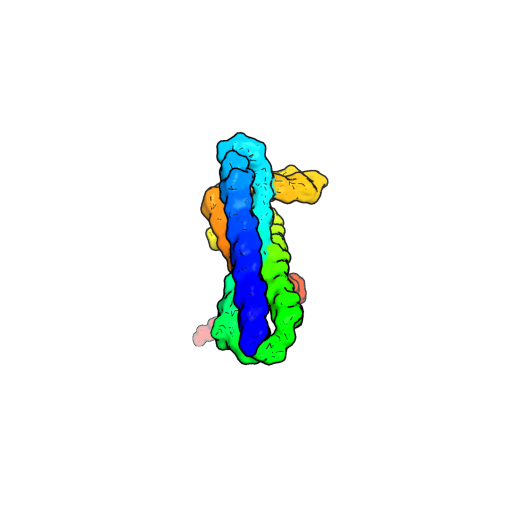1.00 93.69 107 LEU A C 1
ATOM 799 O O . LEU A 1 107 ? -2.393 -11.338 9.829 1.00 93.69 107 LEU A O 1
ATOM 803 N N . PHE A 1 108 ? -4.410 -11.492 10.806 1.00 95.50 108 PHE A N 1
ATOM 804 C CA . PHE A 1 108 ? -4.951 -10.248 10.272 1.00 95.50 108 PHE A CA 1
ATOM 805 C C . PHE A 1 108 ? -4.946 -9.159 11.352 1.00 95.50 108 PHE A C 1
ATOM 807 O O . PHE A 1 108 ? -4.948 -9.481 12.544 1.00 95.50 108 PHE A O 1
ATOM 814 N N . PRO A 1 109 ? -4.858 -7.880 10.955 1.00 94.56 109 PRO A N 1
ATOM 815 C CA . PRO A 1 109 ? -4.973 -6.774 11.895 1.00 94.56 109 PRO A CA 1
ATOM 816 C C . PRO A 1 109 ? -6.402 -6.671 12.432 1.00 94.56 109 PRO A C 1
ATOM 818 O O . PRO A 1 109 ? -7.359 -6.681 11.658 1.00 94.56 109 PRO A O 1
ATOM 821 N N . GLU A 1 110 ? -6.539 -6.544 13.747 1.00 94.38 110 GLU A N 1
ATOM 822 C CA . GLU A 1 110 ? -7.809 -6.216 14.392 1.00 94.38 110 GLU A CA 1
ATOM 823 C C . GLU A 1 110 ? -7.986 -4.695 14.485 1.00 94.38 110 GLU A C 1
ATOM 825 O O . GLU A 1 110 ? -7.044 -3.973 14.818 1.00 94.38 110 GLU A O 1
ATOM 830 N N . PHE A 1 111 ? -9.186 -4.199 14.167 1.00 90.75 111 PHE A N 1
ATOM 831 C CA . PHE A 1 111 ? -9.509 -2.770 14.147 1.00 90.75 111 PHE A CA 1
ATOM 832 C C . PHE A 1 111 ? -10.554 -2.425 15.202 1.00 90.75 111 PHE A C 1
ATOM 834 O O . PHE A 1 111 ? -11.539 -3.138 15.377 1.00 90.75 111 PHE A O 1
ATOM 841 N N . ALA A 1 112 ? -10.381 -1.285 15.869 1.00 86.94 112 ALA A N 1
ATOM 842 C CA . ALA A 1 112 ? -11.376 -0.797 16.810 1.00 86.94 112 ALA A CA 1
ATOM 843 C C . ALA A 1 112 ? -12.673 -0.426 16.070 1.00 86.94 112 ALA A C 1
ATOM 845 O O . ALA A 1 112 ? -12.651 0.278 15.060 1.00 86.94 112 ALA A O 1
ATOM 846 N N . GLN A 1 113 ? -13.814 -0.878 16.588 1.00 83.56 113 GLN A N 1
ATOM 847 C CA . GLN A 1 113 ? -15.129 -0.479 16.089 1.00 83.56 113 GLN A CA 1
ATOM 848 C C . GLN A 1 113 ? -15.542 0.835 16.749 1.00 83.56 113 GLN A C 1
ATOM 850 O O . GLN A 1 113 ? -16.029 0.853 17.880 1.00 83.56 113 GLN A O 1
ATOM 855 N N . VAL A 1 114 ? -15.322 1.939 16.040 1.00 81.38 114 VAL A N 1
ATOM 856 C CA . VAL A 1 114 ? -15.777 3.269 16.448 1.00 81.38 114 VAL A CA 1
ATOM 857 C C . VAL A 1 114 ? -16.987 3.633 15.585 1.00 81.38 114 VAL A C 1
ATOM 859 O O . VAL A 1 114 ? -16.895 3.535 14.361 1.00 81.38 114 VAL A O 1
ATOM 862 N N . PRO A 1 115 ? -18.139 3.998 16.177 1.00 82.44 115 PRO A N 1
ATOM 863 C CA . PRO A 1 115 ? -19.272 4.477 15.400 1.00 82.44 115 PRO A CA 1
ATOM 864 C C . PRO A 1 115 ? -18.885 5.783 14.706 1.00 82.44 115 PRO A C 1
ATOM 866 O O . PRO A 1 115 ? -18.435 6.720 15.358 1.00 82.44 115 PRO A O 1
ATOM 869 N N . VAL A 1 116 ? -19.080 5.826 13.394 1.00 83.88 116 VAL A N 1
ATOM 870 C CA . VAL A 1 116 ? -18.759 6.973 12.543 1.00 83.88 116 VAL A CA 1
ATOM 871 C C . VAL A 1 116 ? -19.972 7.372 11.725 1.00 83.88 116 VAL A C 1
ATOM 873 O O . VAL A 1 116 ? -20.758 6.520 11.308 1.00 83.88 116 VAL A O 1
ATOM 876 N N . ASN A 1 117 ? -20.126 8.671 11.492 1.00 84.12 117 ASN A N 1
ATOM 877 C CA . ASN A 1 117 ? -21.265 9.244 10.777 1.00 84.12 117 ASN A CA 1
ATOM 878 C C . ASN A 1 117 ? -20.889 9.743 9.377 1.00 84.12 117 ASN A C 1
ATOM 880 O O . ASN A 1 117 ? -21.777 10.021 8.570 1.00 84.12 117 ASN A O 1
ATOM 884 N N . SER A 1 118 ? -19.592 9.854 9.076 1.00 80.44 118 SER A N 1
ATOM 885 C CA . SER A 1 118 ? -19.094 10.252 7.761 1.00 80.44 118 SER A CA 1
ATOM 886 C C . SER A 1 118 ? -17.917 9.393 7.301 1.00 80.44 118 SER A C 1
ATOM 888 O O . SER A 1 118 ? -17.281 8.679 8.079 1.00 80.44 118 SER A O 1
ATOM 890 N N . PHE A 1 119 ? -17.628 9.456 6.001 1.00 75.94 119 PHE A N 1
ATOM 891 C CA . PHE A 1 119 ? -16.485 8.758 5.423 1.00 75.94 119 PHE A CA 1
ATOM 892 C C . PHE A 1 119 ? -15.152 9.379 5.867 1.00 75.94 119 PHE A C 1
ATOM 894 O O . PHE A 1 119 ? -14.179 8.661 6.078 1.00 75.94 119 PHE A O 1
ATOM 901 N N . GLU A 1 120 ? -15.101 10.696 6.058 1.00 74.69 120 GLU A N 1
ATOM 902 C CA . GLU A 1 120 ? -13.925 11.381 6.601 1.00 74.69 120 GLU A CA 1
ATOM 903 C C . GLU A 1 120 ? -13.645 10.925 8.038 1.00 74.69 120 GLU A C 1
ATOM 905 O O . GLU A 1 120 ? -12.511 10.582 8.365 1.00 74.69 120 GLU A O 1
ATOM 910 N N . GLU A 1 121 ? -14.689 10.834 8.867 1.00 75.19 121 GLU A N 1
ATOM 911 C CA . GLU A 1 121 ? -14.588 10.335 10.241 1.00 75.19 121 GLU A CA 1
ATOM 912 C C . GLU A 1 121 ? -14.141 8.867 10.269 1.00 75.19 121 GLU A C 1
ATOM 914 O O . GLU A 1 121 ? -13.308 8.488 11.090 1.00 75.19 121 GLU A O 1
ATOM 919 N N . PHE A 1 122 ? -14.612 8.043 9.327 1.00 79.81 122 PHE A N 1
ATOM 920 C CA . PHE A 1 122 ? -14.112 6.679 9.145 1.00 79.81 122 PHE A CA 1
ATOM 921 C C . PHE A 1 122 ? -12.607 6.651 8.843 1.00 79.81 122 PHE A C 1
ATOM 923 O O . PHE A 1 122 ? -11.874 5.889 9.469 1.00 79.81 122 PHE A O 1
ATOM 930 N N . LEU A 1 123 ? -12.127 7.481 7.914 1.00 72.56 123 LEU A N 1
ATOM 931 C CA . LEU A 1 123 ? -10.712 7.497 7.534 1.00 72.56 123 LEU A CA 1
ATOM 932 C C . LEU A 1 123 ? -9.789 7.946 8.675 1.00 72.56 123 LEU A C 1
ATOM 934 O O . LEU A 1 123 ? -8.668 7.444 8.761 1.00 72.56 123 LEU A O 1
ATOM 938 N N . CYS A 1 124 ? -10.254 8.851 9.537 1.00 71.69 124 CYS A N 1
ATOM 939 C CA . CYS A 1 124 ? -9.495 9.332 10.693 1.00 71.69 124 CYS A CA 1
ATOM 940 C C . CYS A 1 124 ? -9.584 8.405 11.914 1.00 71.69 124 CYS A C 1
ATOM 942 O O . CYS A 1 124 ? -8.650 8.343 12.709 1.00 71.69 124 CYS A O 1
ATOM 944 N N . SER A 1 125 ? -10.696 7.686 12.086 1.00 75.31 125 SER A N 1
ATOM 945 C CA . SER A 1 125 ? -10.942 6.885 13.295 1.00 75.31 125 SER A CA 1
ATOM 946 C C . SER A 1 125 ? -10.680 5.387 13.120 1.00 75.31 125 SER A C 1
ATOM 948 O O . SER A 1 125 ? -10.527 4.681 14.121 1.00 75.31 125 SER A O 1
ATOM 950 N N . ALA A 1 126 ? -10.595 4.887 11.880 1.00 82.31 126 ALA A N 1
ATOM 951 C CA . ALA A 1 126 ? -10.236 3.504 11.590 1.00 82.31 126 ALA A CA 1
ATOM 952 C C . ALA A 1 126 ? -8.786 3.240 12.017 1.00 82.31 126 ALA A C 1
ATOM 954 O O . ALA A 1 126 ? -7.837 3.507 11.282 1.00 82.31 126 ALA A O 1
ATOM 955 N N . ARG A 1 127 ? -8.619 2.693 13.221 1.00 84.62 127 ARG A N 1
ATOM 956 C CA . ARG A 1 127 ? -7.310 2.385 13.797 1.00 84.62 127 ARG A CA 1
ATOM 957 C C . ARG A 1 127 ? -7.226 0.937 14.287 1.00 84.62 127 ARG A C 1
ATOM 959 O O . ARG A 1 127 ? -8.208 0.430 14.843 1.00 84.62 127 ARG A O 1
ATOM 966 N N . PRO A 1 128 ? -6.075 0.270 14.099 1.00 89.56 128 PRO A N 1
ATOM 967 C CA . PRO A 1 128 ? -5.813 -1.021 14.712 1.00 89.56 128 PRO A CA 1
ATOM 968 C C . PRO A 1 128 ? -5.829 -0.953 16.249 1.00 89.56 128 PRO A C 1
ATOM 970 O O . PRO A 1 128 ? -5.575 0.106 16.825 1.00 89.56 128 PRO A O 1
ATOM 973 N N . VAL A 1 129 ? -6.139 -2.070 16.912 1.00 88.31 129 VAL A N 1
ATOM 974 C CA . VAL A 1 129 ? -6.295 -2.123 18.380 1.00 88.31 129 VAL A CA 1
ATOM 975 C C . VAL A 1 129 ? -4.944 -2.129 19.095 1.00 88.31 129 VAL A C 1
ATOM 977 O O . VAL A 1 129 ? -4.730 -1.340 20.016 1.00 88.31 129 VAL A O 1
ATOM 980 N N . GLU A 1 130 ? -4.023 -2.994 18.669 1.00 89.12 130 GLU A N 1
ATOM 981 C CA . GLU A 1 130 ? -2.709 -3.141 19.294 1.00 89.12 130 GLU A CA 1
ATOM 982 C C . GLU A 1 130 ? -1.568 -2.810 18.330 1.00 89.12 130 GLU A C 1
ATOM 984 O O . GLU A 1 130 ? -1.698 -2.917 17.112 1.00 89.12 130 GLU A O 1
ATOM 989 N N . THR A 1 131 ? -0.382 -2.507 18.867 1.00 87.56 131 THR A N 1
ATOM 990 C CA . THR A 1 131 ? 0.846 -2.285 18.078 1.00 87.56 131 THR A CA 1
ATOM 991 C C . THR A 1 131 ? 1.129 -3.427 17.094 1.00 87.56 131 THR A C 1
ATOM 993 O O . THR A 1 131 ? 1.608 -3.196 15.982 1.00 87.56 131 THR A O 1
ATOM 996 N N . GLY A 1 132 ? 0.809 -4.669 17.478 1.00 91.44 132 GLY A N 1
ATOM 997 C CA . GLY A 1 132 ? 0.928 -5.829 16.596 1.00 91.44 132 GLY A CA 1
ATOM 998 C C . GLY A 1 132 ? 0.028 -5.732 15.362 1.00 91.44 132 GLY A C 1
ATOM 999 O O . GLY A 1 132 ? 0.442 -6.125 14.273 1.00 91.44 132 GLY A O 1
ATOM 1000 N N . ASP A 1 133 ? -1.166 -5.159 15.492 1.00 93.06 133 ASP A N 1
ATOM 1001 C CA . ASP A 1 133 ? -2.112 -4.998 14.388 1.00 93.06 133 ASP A CA 1
ATOM 1002 C C . ASP A 1 133 ? -1.691 -3.890 13.423 1.00 93.06 133 ASP A C 1
ATOM 1004 O O . ASP A 1 133 ? -1.845 -4.050 12.214 1.00 93.06 133 ASP A O 1
ATOM 1008 N N . TYR A 1 134 ? -1.040 -2.828 13.907 1.00 91.31 134 TYR A N 1
ATOM 1009 C CA . TYR A 1 134 ? -0.386 -1.855 13.023 1.00 91.31 134 TYR A CA 1
ATOM 1010 C C . TYR A 1 134 ? 0.666 -2.530 12.136 1.00 91.31 134 TYR A C 1
ATOM 1012 O O . TYR A 1 134 ? 0.667 -2.353 10.915 1.00 91.31 134 TYR A O 1
ATOM 1020 N N . ALA A 1 135 ? 1.531 -3.361 12.725 1.00 92.94 135 ALA A N 1
ATOM 1021 C CA . ALA A 1 135 ? 2.548 -4.086 11.969 1.00 92.94 135 ALA A CA 1
ATOM 1022 C C . ALA A 1 135 ? 1.924 -5.052 10.946 1.00 92.94 135 ALA A C 1
ATOM 1024 O O . ALA A 1 135 ? 2.364 -5.096 9.794 1.00 92.94 135 ALA A O 1
ATOM 1025 N N . LYS A 1 136 ? 0.867 -5.783 11.330 1.00 96.19 136 LYS A N 1
ATOM 1026 C CA . LYS A 1 136 ? 0.119 -6.660 10.414 1.00 96.19 136 LYS A CA 1
ATOM 1027 C C . LYS A 1 136 ? -0.513 -5.871 9.267 1.00 96.19 136 LYS A C 1
ATOM 1029 O O . LYS A 1 136 ? -0.414 -6.310 8.126 1.00 96.19 136 LYS A O 1
ATOM 1034 N N . ALA A 1 137 ? -1.132 -4.721 9.537 1.00 94.75 137 ALA A N 1
ATOM 1035 C CA . ALA A 1 137 ? -1.770 -3.891 8.516 1.00 94.75 137 ALA A CA 1
ATOM 1036 C C . ALA A 1 137 ? -0.758 -3.401 7.471 1.00 94.75 137 ALA A C 1
ATOM 1038 O O . ALA A 1 137 ? -1.000 -3.527 6.271 1.00 94.75 137 ALA A O 1
ATOM 1039 N N . LEU A 1 138 ? 0.410 -2.921 7.910 1.00 94.69 138 LEU A N 1
ATOM 1040 C CA . LEU A 1 138 ? 1.490 -2.504 7.011 1.00 94.69 138 LEU A CA 1
ATOM 1041 C C . LEU A 1 138 ? 2.065 -3.681 6.215 1.00 94.69 138 LEU A C 1
ATOM 1043 O O . LEU A 1 138 ? 2.267 -3.566 5.005 1.00 94.69 138 LEU A O 1
ATOM 1047 N N . ALA A 1 139 ? 2.287 -4.826 6.869 1.00 96.88 139 ALA A N 1
ATOM 1048 C CA . ALA A 1 139 ? 2.776 -6.033 6.210 1.00 96.88 139 ALA A CA 1
ATOM 1049 C C . ALA A 1 139 ? 1.801 -6.512 5.127 1.00 96.88 139 ALA A C 1
ATOM 1051 O O . ALA A 1 139 ? 2.209 -6.777 3.997 1.00 96.88 139 ALA A O 1
ATOM 1052 N N . TRP A 1 140 ? 0.504 -6.561 5.433 1.00 97.38 140 TRP A N 1
ATOM 1053 C CA . TRP A 1 140 ? -0.522 -6.925 4.462 1.00 97.38 140 TRP A CA 1
ATOM 1054 C C . TRP A 1 140 ? -0.690 -5.886 3.358 1.00 97.38 140 TRP A C 1
ATOM 1056 O O . TRP A 1 140 ? -0.888 -6.273 2.209 1.00 97.38 140 TRP A O 1
ATOM 1066 N N . GLY A 1 141 ? -0.532 -4.596 3.662 1.00 97.00 141 GLY A N 1
ATOM 1067 C CA . GLY A 1 141 ? -0.470 -3.543 2.653 1.00 97.00 141 GLY A CA 1
ATOM 1068 C C . GLY A 1 141 ? 0.649 -3.791 1.646 1.00 97.00 141 GLY A C 1
ATOM 1069 O O . GLY A 1 141 ? 0.406 -3.835 0.440 1.00 97.00 141 GLY A O 1
ATOM 1070 N N . PHE A 1 142 ? 1.860 -4.058 2.139 1.00 97.31 142 PHE A N 1
ATOM 1071 C CA . PHE A 1 142 ? 2.993 -4.435 1.296 1.00 97.31 142 PHE A CA 1
ATOM 1072 C C . PHE A 1 142 ? 2.719 -5.707 0.487 1.00 97.31 142 PHE A C 1
ATOM 1074 O O . PHE A 1 142 ? 2.962 -5.727 -0.718 1.00 97.31 142 PHE A O 1
ATOM 1081 N N . ILE A 1 143 ? 2.186 -6.761 1.114 1.00 97.25 143 ILE A N 1
ATOM 1082 C CA . ILE A 1 143 ? 1.884 -8.034 0.442 1.00 97.25 143 ILE A CA 1
ATOM 1083 C C . ILE A 1 143 ? 0.838 -7.842 -0.661 1.00 97.25 143 ILE A C 1
ATOM 1085 O O . ILE A 1 143 ? 1.001 -8.409 -1.740 1.00 97.25 143 ILE A O 1
ATOM 1089 N N . ALA A 1 144 ? -0.200 -7.035 -0.429 1.00 96.69 144 ALA A N 1
ATOM 1090 C CA . ALA A 1 144 ? -1.209 -6.702 -1.434 1.00 96.69 144 ALA A CA 1
ATOM 1091 C C . ALA A 1 144 ? -0.592 -5.988 -2.641 1.00 96.69 144 ALA A C 1
ATOM 1093 O O . ALA A 1 144 ? -0.929 -6.291 -3.785 1.00 96.69 144 ALA A O 1
ATOM 1094 N N . GLY A 1 145 ? 0.360 -5.087 -2.390 1.00 95.75 145 GLY A N 1
ATOM 1095 C CA . GLY A 1 145 ? 1.104 -4.425 -3.451 1.00 95.75 145 GLY A CA 1
ATOM 1096 C C . GLY A 1 145 ? 2.047 -5.355 -4.208 1.00 95.75 145 GLY A C 1
ATOM 1097 O O . GLY A 1 145 ? 2.128 -5.318 -5.436 1.00 95.75 145 GLY A O 1
ATOM 1098 N N . TYR A 1 146 ? 2.745 -6.217 -3.472 1.00 96.06 146 TYR A N 1
ATOM 1099 C CA . TYR A 1 146 ? 3.707 -7.160 -4.025 1.00 96.06 146 TYR A CA 1
ATOM 1100 C C . TYR A 1 146 ? 3.026 -8.249 -4.870 1.00 96.06 146 TYR A C 1
ATOM 1102 O O . TYR A 1 146 ? 3.474 -8.577 -5.975 1.00 96.06 146 TYR A O 1
ATOM 1110 N N . SER A 1 147 ? 1.909 -8.777 -4.368 1.00 95.12 147 SER A N 1
ATOM 1111 C CA . SER A 1 147 ? 1.102 -9.823 -4.987 1.00 95.12 147 SER A CA 1
ATOM 1112 C C . SER A 1 147 ? -0.176 -9.240 -5.588 1.00 95.12 147 SER A C 1
ATOM 1114 O O . SER A 1 147 ? -1.253 -9.280 -5.001 1.00 95.12 147 SER A O 1
ATOM 1116 N N . GLN A 1 148 ? -0.064 -8.738 -6.815 1.00 87.88 148 GLN A N 1
ATOM 1117 C CA . GLN A 1 148 ? -1.171 -8.104 -7.543 1.00 87.88 148 GLN A CA 1
ATOM 1118 C C . GLN A 1 148 ? -2.367 -9.027 -7.844 1.00 87.88 148 GLN A C 1
ATOM 1120 O O . GLN A 1 148 ? -3.418 -8.552 -8.260 1.00 87.88 148 GLN A O 1
ATOM 1125 N N . THR A 1 149 ? -2.228 -10.340 -7.662 1.00 92.69 149 THR A N 1
ATOM 1126 C CA . THR A 1 149 ? -3.331 -11.302 -7.807 1.00 92.69 149 THR A CA 1
ATOM 1127 C C . THR A 1 149 ? -4.006 -11.625 -6.477 1.00 92.69 149 THR A C 1
ATOM 1129 O O . THR A 1 149 ? -5.089 -12.200 -6.480 1.00 92.69 149 THR A O 1
ATOM 1132 N N . LEU A 1 150 ? -3.414 -11.244 -5.338 1.00 93.25 150 LEU A N 1
ATOM 1133 C CA . LEU A 1 150 ? -3.937 -11.545 -4.004 1.00 93.25 150 LEU A CA 1
ATOM 1134 C C . LEU A 1 150 ? -5.360 -11.007 -3.822 1.00 93.25 150 LEU A C 1
ATOM 1136 O O . LEU A 1 150 ? -6.265 -11.763 -3.482 1.00 93.25 150 LEU A O 1
ATOM 1140 N N . VAL A 1 151 ? -5.543 -9.706 -4.053 1.00 93.56 151 VAL A N 1
ATOM 1141 C CA . VAL A 1 151 ? -6.820 -9.019 -3.827 1.00 93.56 151 VAL A CA 1
ATOM 1142 C C . VAL A 1 151 ? -7.905 -9.483 -4.811 1.00 93.56 151 VAL A C 1
ATOM 1144 O O . VAL A 1 151 ? -8.974 -9.859 -4.335 1.00 93.56 151 VAL A O 1
ATOM 1147 N N . PRO A 1 152 ? -7.659 -9.574 -6.136 1.00 92.38 152 PRO A N 1
ATOM 1148 C CA . PRO A 1 152 ? -8.620 -10.180 -7.063 1.00 92.38 152 PRO A CA 1
ATOM 1149 C C . PRO A 1 152 ? -9.048 -11.596 -6.651 1.00 92.38 152 PRO A C 1
ATOM 1151 O O . PRO A 1 152 ? -10.237 -11.869 -6.535 1.00 92.38 152 PRO A O 1
ATOM 1154 N N . ASN A 1 153 ? -8.090 -12.462 -6.299 1.00 93.19 153 ASN A N 1
ATOM 1155 C CA . ASN A 1 153 ? -8.392 -13.827 -5.862 1.00 93.19 153 ASN A CA 1
ATOM 1156 C C . ASN A 1 153 ? -9.219 -13.871 -4.563 1.00 93.19 153 ASN A C 1
ATOM 1158 O O . ASN A 1 153 ? -9.955 -14.833 -4.336 1.00 93.19 153 ASN A O 1
ATOM 1162 N N . PHE A 1 154 ? -9.079 -12.877 -3.677 1.00 89.50 154 PHE A N 1
ATOM 1163 C CA . PHE A 1 154 ? -9.948 -12.753 -2.505 1.00 89.50 154 PHE A CA 1
ATOM 1164 C C . PHE A 1 154 ? -11.388 -12.432 -2.912 1.00 89.50 154 PHE A C 1
ATOM 1166 O O . PHE A 1 154 ? -12.303 -13.074 -2.399 1.00 89.50 154 PHE A O 1
ATOM 1173 N N . PHE A 1 155 ? -11.592 -11.498 -3.845 1.00 88.06 155 PHE A N 1
ATOM 1174 C CA . PHE A 1 155 ? -12.925 -11.174 -4.358 1.00 88.06 155 PHE A CA 1
ATOM 1175 C C . PHE A 1 155 ? -13.583 -12.363 -5.049 1.00 88.06 155 PHE A C 1
ATOM 1177 O O . PHE A 1 155 ? -14.722 -12.679 -4.717 1.00 88.06 155 PHE A O 1
ATOM 1184 N N . ASP A 1 156 ? -12.862 -13.062 -5.925 1.00 91.69 156 ASP A N 1
ATOM 1185 C CA . ASP A 1 156 ? -13.401 -14.221 -6.645 1.00 91.69 156 ASP A CA 1
ATOM 1186 C C . ASP A 1 156 ? -13.930 -15.283 -5.670 1.00 91.69 156 ASP A C 1
ATOM 1188 O O . ASP A 1 156 ? -15.046 -15.781 -5.815 1.00 91.69 156 ASP A O 1
ATOM 1192 N N . LYS A 1 157 ? -13.173 -15.565 -4.601 1.00 88.88 157 LYS A N 1
ATOM 1193 C CA . LYS A 1 157 ? -13.591 -16.502 -3.546 1.00 88.88 157 LYS A CA 1
ATOM 1194 C C . LYS A 1 157 ? -14.794 -16.007 -2.748 1.00 88.88 157 LYS A C 1
ATOM 1196 O O . LYS A 1 157 ? -15.629 -16.814 -2.347 1.00 88.88 157 LYS A O 1
ATOM 1201 N N . LEU A 1 158 ? -14.876 -14.706 -2.468 1.00 87.06 158 LEU A N 1
ATOM 1202 C CA . LEU A 1 158 ? -16.020 -14.123 -1.765 1.00 87.06 158 LEU A CA 1
ATOM 1203 C C . LEU A 1 158 ? -17.294 -14.235 -2.608 1.00 87.06 158 LEU A C 1
ATOM 1205 O O . LEU A 1 158 ? -18.318 -14.672 -2.089 1.00 87.06 158 LEU A O 1
ATOM 1209 N N . VAL A 1 159 ? -17.215 -13.913 -3.901 1.00 89.44 159 VAL A N 1
ATOM 1210 C CA . VAL A 1 159 ? -18.338 -14.030 -4.843 1.00 89.44 159 VAL A CA 1
ATOM 1211 C C . VAL A 1 159 ? -18.783 -15.487 -4.974 1.00 89.44 159 VAL A C 1
ATOM 1213 O O . VAL A 1 159 ? -19.965 -15.780 -4.804 1.00 89.44 159 VAL A O 1
ATOM 1216 N N . GLU A 1 160 ? -17.844 -16.422 -5.153 1.00 90.69 160 GLU A N 1
ATOM 1217 C CA . GLU A 1 160 ? -18.148 -17.856 -5.245 1.00 90.69 160 GLU A CA 1
ATOM 1218 C C . GLU A 1 160 ? -18.878 -18.379 -3.992 1.00 90.69 160 GLU A C 1
ATOM 1220 O O . GLU A 1 160 ? -19.780 -19.216 -4.079 1.00 90.69 160 GLU A O 1
ATOM 1225 N N . ASN A 1 161 ? -18.513 -17.884 -2.806 1.00 86.31 161 ASN A N 1
ATOM 1226 C CA . ASN A 1 161 ? -19.163 -18.270 -1.552 1.00 86.31 161 ASN A CA 1
ATOM 1227 C C . ASN A 1 161 ? -20.583 -17.704 -1.404 1.00 86.31 161 ASN A C 1
ATOM 1229 O O . ASN A 1 161 ? -21.395 -18.323 -0.720 1.00 86.31 161 ASN A O 1
ATOM 1233 N N . ILE A 1 162 ? -20.887 -16.564 -2.030 1.00 86.56 162 ILE A N 1
ATOM 1234 C CA . ILE A 1 162 ? -22.234 -15.973 -2.041 1.00 86.56 162 ILE A CA 1
ATOM 1235 C C . ILE A 1 162 ? -23.141 -16.717 -3.032 1.00 86.56 162 ILE A C 1
ATOM 1237 O O . ILE A 1 162 ? -24.318 -16.930 -2.750 1.00 86.56 162 ILE A O 1
ATOM 1241 N N . GLU A 1 163 ? -22.603 -17.133 -4.181 1.00 85.38 163 GLU A N 1
ATOM 1242 C CA . GLU A 1 163 ? -23.376 -17.796 -5.240 1.00 85.38 163 GLU A CA 1
ATOM 1243 C C . GLU A 1 163 ? -23.714 -19.259 -4.938 1.00 85.38 163 GLU A C 1
ATOM 1245 O O . GLU A 1 163 ? -24.717 -19.771 -5.441 1.00 85.38 163 GLU A O 1
ATOM 1250 N N . LYS A 1 164 ? -22.914 -19.950 -4.115 1.00 75.44 164 LYS A N 1
ATOM 1251 C CA . LYS A 1 164 ? -23.208 -21.330 -3.704 1.00 75.44 164 LYS A CA 1
ATOM 1252 C C . LYS A 1 164 ? -24.527 -21.366 -2.920 1.00 75.44 164 LYS A C 1
ATOM 1254 O O . LYS A 1 164 ? -24.573 -20.884 -1.787 1.00 75.44 164 LYS A O 1
ATOM 1259 N N . PRO A 1 165 ? -25.597 -21.996 -3.449 1.00 58.66 165 PRO A N 1
ATOM 1260 C CA . PRO A 1 165 ? -26.813 -22.194 -2.678 1.00 58.66 165 PRO A CA 1
ATOM 1261 C C . PRO A 1 165 ? -26.458 -23.039 -1.457 1.00 58.66 165 PRO A C 1
ATOM 1263 O O . PRO A 1 165 ? -25.722 -24.021 -1.588 1.00 58.66 165 PRO A O 1
ATOM 1266 N N . ASN A 1 166 ? -26.993 -22.690 -0.286 1.00 59.12 166 ASN A N 1
ATOM 1267 C CA . ASN A 1 166 ? -26.941 -23.524 0.915 1.00 59.12 166 ASN A CA 1
ATOM 1268 C C . ASN A 1 166 ? -27.612 -24.881 0.627 1.00 59.12 166 ASN A C 1
ATOM 1270 O O . ASN A 1 166 ? -28.783 -25.088 0.933 1.00 59.12 166 ASN A O 1
ATOM 1274 N N . VAL A 1 167 ? -26.890 -25.816 0.008 1.00 62.16 167 VAL A N 1
ATOM 1275 C CA . VAL A 1 167 ? -27.312 -27.208 -0.117 1.00 62.16 167 VAL A CA 1
ATOM 1276 C C . VAL A 1 167 ? -26.951 -27.861 1.214 1.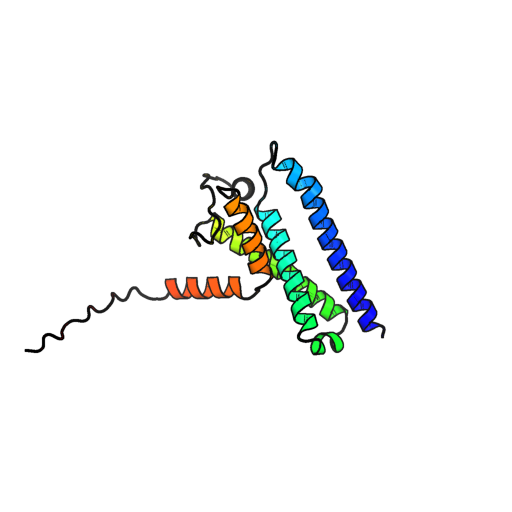00 62.16 167 VAL A C 1
ATOM 1278 O O . VAL A 1 167 ? -25.762 -28.055 1.482 1.00 62.16 167 VAL A O 1
ATOM 1281 N N . PRO A 1 168 ? -27.930 -28.178 2.083 1.00 50.59 168 PRO A N 1
ATOM 1282 C CA . PRO A 1 168 ? -27.638 -28.806 3.359 1.00 50.59 168 PRO A CA 1
ATOM 1283 C C . PRO A 1 168 ? -26.870 -30.101 3.105 1.00 50.59 168 PRO A C 1
ATOM 1285 O O . PRO A 1 168 ? -27.280 -30.940 2.297 1.00 50.59 168 PRO A O 1
ATOM 1288 N N . ALA A 1 169 ? -25.730 -30.237 3.787 1.00 55.62 169 ALA A N 1
ATOM 1289 C CA . ALA A 1 169 ? -24.870 -31.404 3.711 1.00 55.62 169 ALA A CA 1
ATOM 1290 C C . ALA A 1 169 ? -25.724 -32.672 3.836 1.00 55.62 169 ALA A C 1
ATOM 1292 O O . ALA A 1 169 ? -26.358 -32.906 4.869 1.00 55.62 169 ALA A O 1
ATOM 1293 N N . LYS A 1 170 ? -25.762 -33.491 2.775 1.00 48.28 170 LYS A N 1
ATOM 1294 C CA . LYS A 1 170 ? -26.387 -34.815 2.829 1.00 48.28 170 LYS A CA 1
ATOM 1295 C C . LYS A 1 170 ? -25.745 -35.570 3.991 1.00 48.28 170 LYS A C 1
ATOM 1297 O O . LYS A 1 170 ? -24.599 -36.010 3.889 1.00 48.28 170 LYS A O 1
ATOM 1302 N N . LYS A 1 171 ? -26.491 -35.723 5.094 1.00 47.38 171 LYS A N 1
ATOM 1303 C CA . LYS A 1 171 ? -26.197 -36.702 6.143 1.00 47.38 171 LYS A CA 1
ATOM 1304 C C . LYS A 1 171 ? -25.910 -38.017 5.423 1.00 47.38 171 LYS A C 1
ATOM 1306 O O . LYS A 1 171 ? -26.778 -38.526 4.715 1.00 47.38 171 LYS A O 1
ATOM 1311 N N . LYS A 1 172 ? -24.691 -38.542 5.570 1.00 49.69 172 LYS A N 1
ATOM 1312 C CA . LYS A 1 172 ? -24.349 -39.906 5.159 1.00 49.69 172 LYS A CA 1
ATOM 1313 C C . LYS A 1 172 ? -25.204 -40.858 5.996 1.00 49.69 172 LYS A C 1
ATOM 1315 O O . LYS A 1 172 ? -24.806 -41.281 7.075 1.00 49.69 172 LYS A O 1
ATOM 1320 N N . ALA A 1 173 ? -26.416 -41.127 5.526 1.00 52.00 173 ALA A N 1
ATOM 1321 C CA . ALA A 1 173 ? -27.263 -42.178 6.043 1.00 52.00 173 ALA A CA 1
ATOM 1322 C C . ALA A 1 173 ? -26.669 -43.524 5.613 1.00 52.00 173 ALA A C 1
ATOM 1324 O O . ALA A 1 173 ? -26.464 -43.768 4.426 1.00 52.00 173 ALA A O 1
ATOM 1325 N N . GLY A 1 174 ? -26.412 -44.381 6.599 1.00 48.25 174 GLY A N 1
ATOM 1326 C CA . GLY A 1 174 ? -26.430 -45.829 6.431 1.00 48.25 174 GLY A CA 1
ATOM 1327 C C . GLY A 1 174 ? -25.186 -46.476 5.824 1.00 48.25 174 GLY A C 1
ATOM 1328 O O . GLY A 1 174 ? -25.102 -46.690 4.621 1.00 48.25 174 GLY A O 1
ATOM 1329 N N . LYS A 1 175 ? -24.311 -46.980 6.696 1.00 43.84 175 LYS A N 1
ATOM 1330 C CA . LYS A 1 175 ? -23.834 -48.367 6.579 1.00 43.84 175 LYS A CA 1
ATOM 1331 C C . LYS A 1 175 ? -23.845 -49.008 7.964 1.00 43.84 175 LYS A C 1
ATOM 1333 O O . LYS A 1 175 ? -22.823 -49.138 8.623 1.00 43.84 175 LYS A O 1
ATOM 1338 N N . GLN A 1 176 ? -25.045 -49.389 8.383 1.00 49.59 176 GLN A N 1
ATOM 1339 C CA . GLN A 1 176 ? -25.245 -50.502 9.298 1.00 49.59 176 GLN A CA 1
ATOM 1340 C C . GLN A 1 176 ? -25.127 -51.756 8.420 1.00 49.59 176 GLN A C 1
ATOM 1342 O O . GLN A 1 176 ? -25.916 -51.932 7.491 1.00 49.59 176 GLN A O 1
ATOM 1347 N N . LYS A 1 177 ? -24.083 -52.561 8.619 1.00 47.66 177 LYS A N 1
ATOM 1348 C CA . LYS A 1 177 ? -24.034 -53.930 8.102 1.00 47.66 177 LYS A CA 1
ATOM 1349 C C . LYS A 1 177 ? -23.987 -54.864 9.302 1.00 47.66 177 LYS A C 1
ATOM 1351 O O . LYS A 1 177 ? -23.160 -54.666 10.190 1.00 47.66 177 LYS A O 1
ATOM 1356 N N . ALA A 1 178 ? -24.973 -55.755 9.291 1.00 50.19 178 ALA A N 1
ATOM 1357 C CA . ALA A 1 178 ? -25.136 -56.926 10.134 1.00 50.19 178 ALA A CA 1
ATOM 1358 C C . ALA A 1 178 ? -23.923 -57.860 10.071 1.00 50.19 178 ALA A C 1
ATOM 1360 O O . ALA A 1 178 ? -23.185 -57.790 9.057 1.00 50.19 178 ALA A O 1
#